Protein AF-A0AAU2HTD2-F1 (afdb_monomer_lite)

Secondary structure (DSSP, 8-state):
--------------S------TTSPPPSSHHHHHHHHHHHHHHHHHHHHHHTT--

pLDDT: mean 73.48, std 15.63, range [36.47, 95.0]

Foldseek 3Di:
DDDDPDPPPDPPPDLDDDDDPPPDDQDPDPVVNVVVVVVCCVVPVVVSCVVVVHD

Sequence (55 aa):
MWGPGADQGSPRKYAVLVELGESKPVPEDVADRRKALKEFINGFVPSALKARGCS

Structure (mmCIF, N/CA/C/O backbone):
data_AF-A0AAU2HTD2-F1
#
_entry.id   AF-A0AAU2HTD2-F1
#
loop_
_atom_site.group_PDB
_atom_site.id
_atom_site.type_symbol
_atom_site.label_atom_id
_atom_site.label_alt_id
_atom_site.label_comp_id
_atom_site.label_asym_id
_atom_site.label_entity_id
_atom_site.label_seq_id
_atom_site.pdbx_PDB_ins_code
_atom_site.Cartn_x
_atom_site.Cartn_y
_atom_site.Cartn_z
_atom_site.occupancy
_atom_site.B_iso_or_equiv
_atom_site.auth_seq_id
_atom_site.auth_comp_id
_atom_site.auth_asym_id
_atom_site.auth_atom_id
_atom_site.pdbx_PDB_model_num
ATOM 1 N N . MET A 1 1 ? 38.367 9.486 14.760 1.00 36.47 1 MET A N 1
ATOM 2 C CA . MET A 1 1 ? 37.677 9.276 16.049 1.00 36.47 1 MET A CA 1
ATOM 3 C C . MET A 1 1 ? 36.179 9.432 15.793 1.00 36.47 1 MET A C 1
ATOM 5 O O . MET A 1 1 ? 35.703 10.554 15.738 1.00 36.47 1 MET A O 1
ATOM 9 N N . TRP A 1 2 ? 35.463 8.341 15.496 1.00 43.66 2 TRP A N 1
ATOM 10 C CA . TRP A 1 2 ? 33.995 8.342 15.414 1.00 43.66 2 TRP A CA 1
ATOM 11 C C . TRP A 1 2 ? 33.458 7.932 16.786 1.00 43.66 2 TRP A C 1
ATOM 13 O O . TRP A 1 2 ? 33.747 6.832 17.250 1.00 43.66 2 TRP A O 1
ATOM 23 N N . GLY A 1 3 ? 32.758 8.842 17.461 1.00 41.78 3 GLY A N 1
ATOM 24 C CA . GLY A 1 3 ? 32.003 8.528 18.675 1.00 41.78 3 GLY A CA 1
ATOM 25 C C . GLY A 1 3 ? 30.665 7.862 18.322 1.00 41.78 3 GLY A C 1
ATOM 26 O O . GLY A 1 3 ? 30.151 8.094 17.226 1.00 41.78 3 GLY A O 1
ATOM 27 N N . PRO A 1 4 ? 30.088 7.040 19.215 1.00 4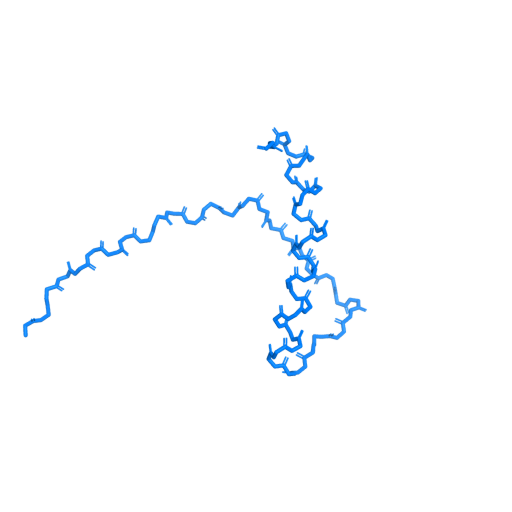9.84 4 PRO A N 1
ATOM 28 C CA . PRO A 1 4 ? 28.841 6.338 18.955 1.00 49.84 4 PRO A CA 1
ATOM 29 C C . PRO A 1 4 ? 27.671 7.312 19.143 1.00 49.84 4 PRO A C 1
ATOM 31 O O . PRO A 1 4 ? 27.205 7.547 20.255 1.00 49.84 4 PRO A O 1
ATOM 34 N N . GLY A 1 5 ? 27.214 7.915 18.047 1.00 46.31 5 GLY A N 1
ATOM 35 C CA . GLY A 1 5 ? 25.940 8.627 18.003 1.00 46.31 5 GLY A CA 1
ATOM 36 C C . GLY A 1 5 ? 24.808 7.612 18.069 1.00 46.31 5 GLY A C 1
ATOM 37 O O . GLY A 1 5 ? 24.509 6.938 17.088 1.00 46.31 5 GLY A O 1
ATOM 38 N N . ALA A 1 6 ? 24.239 7.455 19.258 1.00 53.94 6 ALA A N 1
ATOM 39 C CA . ALA A 1 6 ? 23.090 6.615 19.524 1.00 53.94 6 ALA A CA 1
ATOM 40 C C . ALA A 1 6 ? 21.829 7.166 18.837 1.00 53.94 6 ALA A C 1
ATOM 42 O O . ALA A 1 6 ? 21.008 7.810 19.476 1.00 53.94 6 ALA A O 1
ATOM 43 N N . ASP A 1 7 ? 21.626 6.843 17.563 1.00 51.22 7 ASP A N 1
ATOM 44 C CA . ASP A 1 7 ? 20.276 6.741 17.011 1.00 51.22 7 ASP A CA 1
ATOM 45 C C . ASP A 1 7 ? 19.769 5.324 17.297 1.00 51.22 7 ASP A C 1
ATOM 47 O O . ASP A 1 7 ? 19.696 4.461 16.420 1.00 51.22 7 ASP A O 1
ATOM 51 N N . GLN A 1 8 ? 19.439 5.055 18.568 1.00 49.19 8 GLN A N 1
ATOM 52 C CA . GLN A 1 8 ? 18.499 3.980 18.881 1.00 49.19 8 GLN A CA 1
ATOM 53 C C . GLN A 1 8 ? 17.183 4.364 18.207 1.00 49.19 8 GLN A C 1
ATOM 55 O O . GLN A 1 8 ? 16.361 5.074 18.784 1.00 49.19 8 GLN A O 1
ATOM 60 N N . GLY A 1 9 ? 17.019 3.945 16.949 1.00 52.00 9 GLY A N 1
ATOM 61 C CA . GLY A 1 9 ? 15.771 4.081 16.223 1.00 52.00 9 GLY A CA 1
ATOM 62 C C . GLY A 1 9 ? 14.666 3.561 17.125 1.00 52.00 9 GLY A C 1
ATOM 63 O O . GLY A 1 9 ? 14.694 2.400 17.537 1.00 52.00 9 GLY A O 1
ATOM 64 N N . SER A 1 10 ? 13.743 4.447 17.491 1.00 63.28 10 SER A N 1
ATOM 65 C CA . SER A 1 10 ? 12.578 4.104 18.294 1.00 63.28 10 SER A CA 1
ATOM 66 C C . SER A 1 10 ? 11.961 2.813 17.747 1.00 63.28 10 SER A C 1
ATOM 68 O O . SER A 1 10 ? 11.911 2.646 16.521 1.00 63.28 10 SER A O 1
ATOM 70 N N . PRO A 1 11 ? 11.541 1.863 18.611 1.00 61.94 11 PRO A N 1
ATOM 71 C CA . PRO A 1 11 ? 10.988 0.604 18.140 1.00 61.94 11 PRO A CA 1
ATOM 72 C C . PRO A 1 11 ? 9.856 0.930 17.172 1.00 61.94 11 PRO A C 1
ATOM 74 O O . PRO A 1 11 ? 8.852 1.533 17.560 1.00 61.94 11 PRO A O 1
ATOM 77 N N . ARG A 1 12 ? 10.066 0.609 15.887 1.00 61.97 12 ARG A N 1
ATOM 78 C CA . ARG A 1 12 ? 9.099 0.890 14.828 1.00 61.97 12 ARG A CA 1
ATOM 79 C C . ARG A 1 12 ? 7.852 0.083 15.155 1.00 61.97 12 ARG A C 1
ATOM 81 O O . ARG A 1 12 ? 7.809 -1.124 14.938 1.00 61.97 12 ARG A O 1
ATOM 88 N N . LYS A 1 13 ? 6.851 0.741 15.735 1.00 60.81 13 LYS A N 1
ATOM 89 C CA . LYS A 1 13 ? 5.537 0.148 15.960 1.00 60.81 13 LYS A CA 1
ATOM 90 C C . LYS A 1 13 ? 4.841 0.110 14.609 1.00 60.81 13 LYS A C 1
ATOM 92 O O . LYS A 1 13 ? 4.342 1.124 14.130 1.00 60.81 13 LYS A O 1
ATOM 97 N N . TYR A 1 14 ? 4.860 -1.051 13.969 1.00 62.31 14 TYR A N 1
ATOM 98 C CA . TYR A 1 14 ? 4.061 -1.278 12.774 1.00 62.31 14 TYR A CA 1
ATOM 99 C C . TYR A 1 14 ? 2.592 -1.300 13.198 1.00 62.31 14 TYR A C 1
ATOM 101 O O . TYR A 1 14 ? 2.168 -2.192 13.928 1.00 62.31 14 TYR A O 1
ATOM 109 N N . ALA A 1 15 ? 1.821 -0.298 12.774 1.00 59.25 15 ALA A N 1
ATOM 110 C CA . ALA A 1 15 ? 0.383 -0.258 13.045 1.00 59.25 15 ALA A CA 1
ATOM 111 C C . ALA A 1 15 ? -0.373 -1.354 12.271 1.00 59.25 15 ALA A C 1
ATOM 113 O O . ALA A 1 15 ? -1.470 -1.750 12.660 1.00 59.25 15 ALA A O 1
ATOM 114 N N . VAL A 1 16 ? 0.211 -1.838 11.167 1.00 63.75 16 VAL A N 1
ATOM 115 C CA . VAL A 1 16 ? -0.422 -2.752 10.219 1.00 63.75 16 VAL A CA 1
ATOM 116 C C . VAL A 1 16 ? 0.634 -3.655 9.570 1.00 63.75 16 VAL A C 1
ATOM 118 O O . VAL A 1 16 ? 1.629 -3.158 9.046 1.00 63.75 16 VAL A O 1
ATOM 121 N N . LEU A 1 17 ? 0.385 -4.967 9.555 1.00 66.81 17 LEU A N 1
ATOM 122 C CA . LEU A 1 17 ? 1.031 -5.920 8.649 1.00 66.81 17 LEU A CA 1
ATOM 123 C C . LEU A 1 17 ? 0.012 -6.305 7.572 1.00 66.81 17 LEU A C 1
ATOM 125 O O . LEU A 1 17 ? -1.129 -6.624 7.907 1.00 66.81 17 LEU A O 1
ATOM 129 N N . VAL A 1 18 ? 0.404 -6.236 6.300 1.00 67.75 18 VAL A N 1
ATOM 130 C CA . VAL A 1 18 ? -0.446 -6.618 5.165 1.00 67.75 18 VAL A CA 1
ATOM 131 C C . VAL A 1 18 ? 0.288 -7.672 4.351 1.00 67.75 18 VAL A C 1
ATOM 133 O O . VAL A 1 18 ? 1.426 -7.449 3.940 1.00 67.75 18 VAL A O 1
ATOM 136 N N . GLU A 1 19 ? -0.373 -8.795 4.095 1.00 69.81 19 GLU A N 1
ATOM 137 C CA . GLU A 1 19 ? 0.054 -9.733 3.062 1.00 69.81 19 GLU A CA 1
ATOM 138 C C . GLU A 1 19 ? -0.367 -9.191 1.694 1.00 69.81 19 GLU A C 1
ATOM 140 O O . GLU A 1 19 ? -1.547 -8.951 1.429 1.00 69.81 19 GLU A O 1
ATOM 145 N N . LEU A 1 20 ? 0.612 -8.962 0.821 1.00 69.75 20 LEU A N 1
ATOM 146 C CA . LEU A 1 20 ? 0.354 -8.608 -0.568 1.00 69.75 20 LEU A CA 1
ATOM 147 C C . LEU A 1 20 ? 0.097 -9.907 -1.333 1.00 69.75 20 LEU A C 1
ATOM 149 O O . LEU A 1 20 ? 1.032 -10.647 -1.622 1.00 69.75 20 LEU A O 1
ATOM 153 N N . GLY A 1 21 ? -1.166 -10.203 -1.637 1.00 65.94 21 GLY A N 1
ATOM 154 C CA . GLY A 1 21 ? -1.497 -11.344 -2.490 1.00 65.94 21 GLY A CA 1
ATOM 155 C C . GLY A 1 21 ? -0.916 -11.161 -3.897 1.00 65.94 21 GLY A C 1
ATOM 156 O O . GLY A 1 21 ? -1.008 -10.067 -4.457 1.00 65.94 21 G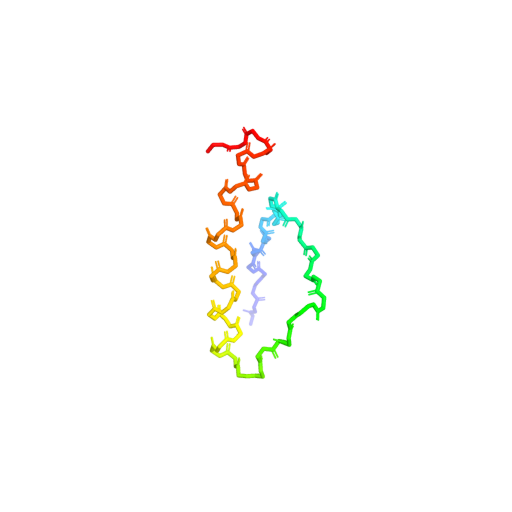LY A O 1
ATOM 157 N N . GLU A 1 22 ? -0.391 -12.235 -4.495 1.00 64.25 22 GLU A N 1
ATOM 158 C CA . GLU A 1 22 ? 0.283 -12.283 -5.815 1.00 64.25 22 GLU A CA 1
ATOM 159 C C . GLU A 1 22 ? -0.591 -11.875 -7.022 1.00 64.25 22 GLU A C 1
ATOM 161 O O . GLU A 1 22 ? -0.207 -12.013 -8.178 1.00 64.25 22 GLU A O 1
ATOM 166 N N . SER A 1 23 ? -1.783 -11.338 -6.775 1.00 67.12 23 SER A N 1
ATOM 167 C CA . SER A 1 23 ? -2.776 -10.964 -7.783 1.00 67.12 23 SER A CA 1
ATOM 168 C C . SER A 1 23 ? -2.312 -9.912 -8.799 1.00 67.12 23 SER A C 1
ATOM 170 O O . SER A 1 23 ? -2.963 -9.755 -9.832 1.00 67.12 23 SER A O 1
ATOM 172 N N . LYS A 1 24 ? -1.226 -9.171 -8.529 1.00 68.50 24 LYS A N 1
ATOM 173 C CA . LYS A 1 24 ? -0.686 -8.160 -9.447 1.00 68.50 24 LYS A CA 1
ATOM 174 C C . LYS A 1 24 ? 0.841 -8.222 -9.512 1.00 68.50 24 LYS A C 1
ATOM 176 O O . LYS A 1 24 ? 1.478 -8.284 -8.460 1.00 68.50 24 LYS A O 1
ATOM 181 N N . PRO A 1 25 ? 1.432 -8.144 -10.718 1.00 77.69 25 PRO A N 1
ATOM 182 C CA . PRO A 1 25 ? 2.878 -8.067 -10.859 1.00 77.69 25 PRO A CA 1
ATOM 183 C C . PRO A 1 25 ? 3.405 -6.792 -10.195 1.00 77.69 25 PRO A C 1
ATOM 185 O O . PRO A 1 25 ? 2.814 -5.714 -10.314 1.00 77.69 25 PRO A O 1
ATOM 188 N N . VAL A 1 26 ? 4.528 -6.920 -9.491 1.00 82.56 26 VAL A N 1
ATOM 189 C CA . VAL A 1 26 ? 5.249 -5.771 -8.938 1.00 82.56 26 VAL A CA 1
ATOM 190 C C . VAL A 1 26 ? 5.906 -5.017 -10.098 1.00 82.56 26 VAL A C 1
ATOM 192 O O . VAL A 1 26 ? 6.619 -5.649 -10.876 1.00 82.56 26 VAL A O 1
ATOM 195 N N . PRO A 1 27 ? 5.718 -3.690 -10.221 1.00 86.56 27 PRO A N 1
ATOM 196 C CA . PRO A 1 27 ? 6.423 -2.910 -11.231 1.00 86.56 27 PRO A CA 1
ATOM 197 C C . PRO A 1 27 ? 7.945 -3.042 -11.086 1.00 86.56 27 PRO A C 1
ATOM 199 O O . PRO A 1 27 ? 8.489 -2.927 -9.977 1.00 86.56 27 PRO A O 1
AT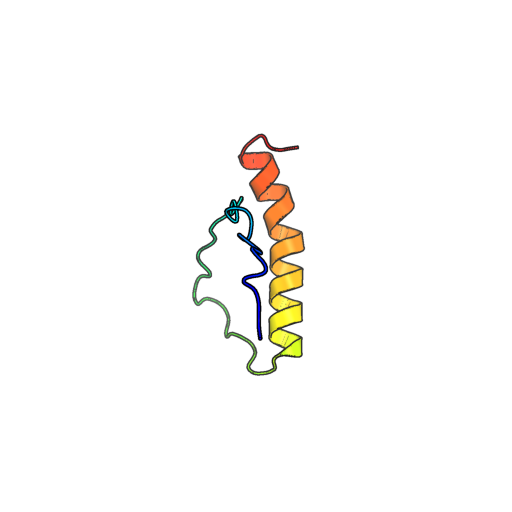OM 202 N N . GLU A 1 28 ? 8.627 -3.264 -12.211 1.00 90.12 28 GLU A N 1
ATOM 203 C CA . GLU A 1 28 ? 10.090 -3.359 -12.254 1.00 90.12 28 GLU A CA 1
ATOM 204 C C . GLU A 1 28 ? 10.729 -2.013 -11.892 1.00 90.12 28 GLU A C 1
ATOM 206 O O . GLU A 1 28 ? 11.644 -1.949 -11.058 1.00 90.12 28 GLU A O 1
ATOM 211 N N . ASP A 1 29 ? 10.176 -0.929 -12.448 1.00 95.00 29 ASP A N 1
ATOM 212 C CA . ASP A 1 29 ? 10.645 0.426 -12.203 1.00 95.00 29 ASP A CA 1
ATOM 213 C C . ASP A 1 29 ? 10.466 0.848 -10.736 1.00 95.00 29 ASP A C 1
ATOM 215 O O . ASP A 1 29 ? 9.447 0.615 -10.073 1.00 95.00 29 ASP A O 1
ATOM 219 N N . VAL A 1 30 ? 11.506 1.492 -10.207 1.00 91.94 30 VAL A N 1
ATOM 220 C CA . VAL A 1 30 ? 11.570 1.895 -8.801 1.00 91.94 30 VAL A CA 1
ATOM 221 C C . VAL A 1 30 ? 10.563 3.003 -8.491 1.00 91.94 30 VAL A C 1
ATOM 223 O O . VAL A 1 30 ? 9.983 3.005 -7.400 1.00 91.94 30 VAL A O 1
ATOM 226 N N . ALA A 1 31 ? 10.367 3.957 -9.403 1.00 92.62 31 ALA A N 1
ATOM 227 C CA . ALA A 1 31 ? 9.429 5.055 -9.215 1.00 92.62 31 ALA A CA 1
ATOM 228 C C . ALA A 1 31 ? 7.987 4.542 -9.255 1.00 92.62 31 ALA A C 1
ATOM 230 O O . ALA A 1 31 ? 7.204 4.875 -8.360 1.00 92.62 31 ALA A O 1
ATOM 231 N N . ASP A 1 32 ? 7.670 3.654 -10.195 1.00 90.06 32 ASP A N 1
ATOM 232 C CA . ASP A 1 32 ? 6.347 3.034 -10.288 1.00 90.06 32 ASP A CA 1
ATOM 233 C C . ASP A 1 32 ? 6.034 2.160 -9.073 1.00 90.06 32 ASP A C 1
ATOM 235 O O . ASP A 1 32 ? 4.946 2.255 -8.500 1.00 90.06 32 ASP A O 1
ATOM 239 N N . ARG A 1 33 ? 7.007 1.383 -8.580 1.00 88.94 33 ARG A N 1
ATOM 240 C CA . ARG A 1 33 ? 6.843 0.604 -7.344 1.00 88.94 33 ARG A CA 1
ATOM 241 C C . ARG A 1 33 ? 6.578 1.499 -6.133 1.00 88.94 33 ARG A C 1
ATOM 243 O O . ARG A 1 33 ? 5.701 1.200 -5.321 1.00 88.94 33 ARG A O 1
ATOM 250 N N . ARG A 1 34 ? 7.306 2.615 -6.003 1.00 89.81 34 ARG A N 1
ATOM 251 C CA . ARG A 1 34 ? 7.081 3.600 -4.927 1.00 89.81 34 ARG A CA 1
ATOM 252 C C . ARG A 1 34 ? 5.703 4.243 -5.031 1.00 89.81 34 ARG A C 1
ATOM 254 O O . ARG A 1 3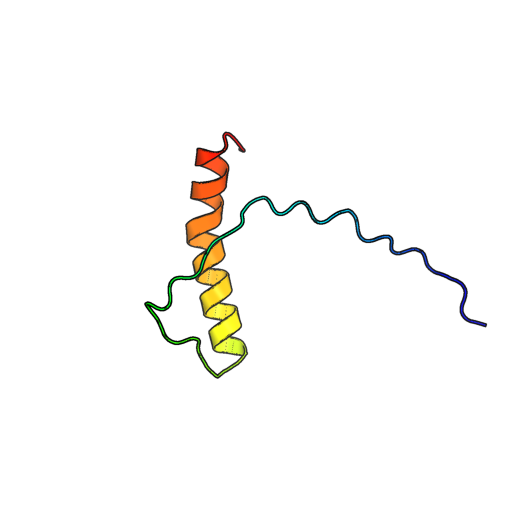4 ? 5.046 4.430 -4.008 1.00 89.81 34 ARG A O 1
ATOM 261 N N . LYS A 1 35 ? 5.265 4.569 -6.248 1.00 90.81 35 LYS A N 1
ATOM 262 C CA . LYS A 1 35 ? 3.944 5.139 -6.510 1.00 90.81 35 LYS A CA 1
ATOM 263 C C . LYS A 1 35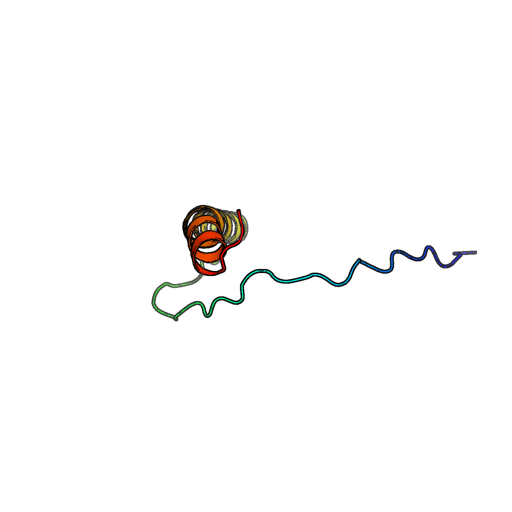 ? 2.835 4.159 -6.126 1.00 90.81 35 LYS A C 1
ATOM 265 O O . LYS A 1 35 ? 1.978 4.521 -5.324 1.00 90.81 35 LYS A O 1
ATOM 270 N N . ALA A 1 36 ? 2.913 2.916 -6.598 1.00 87.50 36 ALA A N 1
ATOM 271 C CA . ALA A 1 36 ? 1.943 1.869 -6.285 1.00 87.50 36 ALA A CA 1
ATOM 272 C C . ALA A 1 36 ? 1.850 1.598 -4.774 1.00 87.50 36 ALA A C 1
ATOM 274 O O . ALA A 1 36 ? 0.755 1.511 -4.220 1.00 87.50 36 ALA A O 1
ATOM 275 N N . LEU A 1 37 ? 2.992 1.541 -4.077 1.00 86.94 37 LEU A N 1
ATOM 276 C CA . LEU A 1 37 ? 3.017 1.379 -2.622 1.00 86.94 37 LEU A CA 1
ATOM 277 C C . LEU A 1 37 ? 2.357 2.563 -1.901 1.00 86.94 37 LEU A C 1
ATOM 279 O O . LEU A 1 37 ? 1.594 2.365 -0.957 1.00 86.94 37 LEU A O 1
ATOM 283 N N . LYS A 1 38 ? 2.627 3.796 -2.344 1.00 90.12 38 LYS A N 1
ATOM 284 C CA . LYS A 1 38 ? 2.024 5.002 -1.762 1.00 90.12 38 LYS A CA 1
ATOM 285 C C . LYS A 1 38 ? 0.504 5.008 -1.933 1.00 90.12 38 LYS A C 1
ATOM 287 O O . LYS A 1 38 ? -0.212 5.312 -0.982 1.00 90.12 38 LYS A O 1
ATOM 292 N N . GLU A 1 39 ? 0.014 4.664 -3.120 1.00 90.25 39 GLU A N 1
ATOM 293 C CA . GLU A 1 39 ? -1.422 4.564 -3.407 1.00 90.25 39 GLU A CA 1
ATOM 294 C C . GLU A 1 39 ? -2.093 3.492 -2.539 1.00 90.25 39 GLU A C 1
ATOM 296 O O . GLU A 1 39 ? -3.129 3.759 -1.928 1.00 90.25 39 GLU A O 1
ATOM 301 N N . PHE A 1 40 ? -1.458 2.324 -2.399 1.00 86.88 40 PHE A N 1
ATOM 302 C CA . PHE A 1 40 ? -1.928 1.259 -1.515 1.00 86.88 40 PHE A CA 1
ATOM 303 C C . PHE A 1 40 ? -2.032 1.723 -0.055 1.00 86.88 40 PHE A C 1
ATOM 305 O O . PHE A 1 40 ? -3.081 1.572 0.569 1.00 86.88 40 PHE A O 1
ATOM 312 N N . ILE A 1 41 ? -0.970 2.333 0.482 1.00 86.94 41 ILE A N 1
ATOM 313 C CA . ILE A 1 41 ? -0.929 2.828 1.866 1.00 86.94 41 ILE A CA 1
ATOM 314 C C . ILE A 1 41 ? -2.041 3.852 2.112 1.00 86.94 41 ILE A C 1
ATOM 316 O O . ILE A 1 41 ? -2.757 3.746 3.106 1.00 86.94 41 ILE A O 1
ATOM 320 N N . ASN A 1 42 ? -2.217 4.810 1.200 1.00 88.38 42 ASN A N 1
ATOM 321 C CA . ASN A 1 42 ? -3.222 5.864 1.337 1.00 88.38 42 ASN A CA 1
ATOM 322 C C . ASN A 1 42 ? -4.658 5.321 1.351 1.00 88.38 42 ASN A C 1
ATOM 324 O O . ASN A 1 42 ? -5.498 5.856 2.070 1.00 88.38 42 ASN A O 1
ATOM 328 N N . GLY A 1 43 ? -4.945 4.272 0.574 1.00 86.81 43 GLY A N 1
ATOM 329 C CA . GLY A 1 43 ? -6.263 3.632 0.565 1.00 86.81 43 GLY A CA 1
ATOM 330 C C . GLY A 1 43 ? -6.488 2.703 1.759 1.00 86.81 43 GLY A C 1
ATOM 331 O O . GLY A 1 43 ? -7.568 2.688 2.348 1.00 86.81 43 GLY A O 1
ATOM 332 N N . PHE A 1 44 ? -5.467 1.934 2.139 1.00 85.81 44 PHE A N 1
ATOM 333 C CA . PHE A 1 44 ? -5.598 0.882 3.141 1.00 85.81 44 PHE A CA 1
ATOM 334 C C . PHE A 1 44 ? -5.504 1.408 4.577 1.00 85.81 44 PHE A C 1
ATOM 336 O O . PHE A 1 44 ? -6.369 1.107 5.402 1.00 85.81 44 PHE A O 1
ATOM 343 N N . VAL A 1 45 ? -4.477 2.202 4.900 1.00 85.19 45 VAL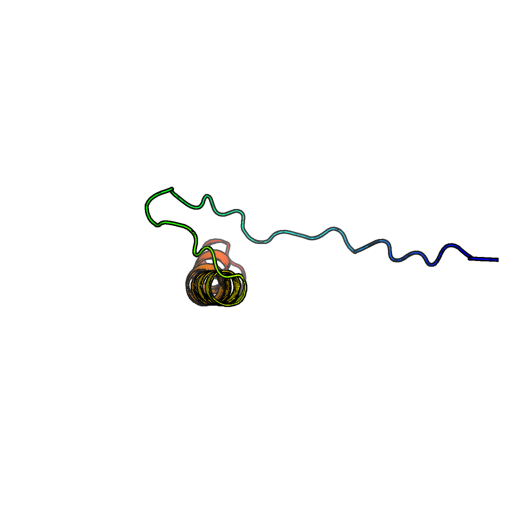 A N 1
ATOM 344 C CA . VAL A 1 45 ? -4.141 2.553 6.292 1.00 85.19 45 VAL A CA 1
ATOM 345 C C . VAL A 1 45 ? -5.281 3.253 7.038 1.00 85.19 45 VAL A C 1
ATOM 347 O O . VAL A 1 45 ? -5.560 2.830 8.160 1.00 85.19 45 VAL A O 1
ATOM 350 N N . PRO A 1 46 ? -6.005 4.237 6.465 1.00 87.19 46 PRO A N 1
ATOM 351 C CA . PRO A 1 46 ? -7.119 4.872 7.171 1.00 87.19 46 PRO A CA 1
ATOM 352 C C . PRO A 1 46 ? -8.206 3.873 7.595 1.00 87.19 46 PRO A C 1
ATOM 354 O O . PRO A 1 46 ? -8.680 3.907 8.731 1.00 87.19 46 PRO A O 1
ATOM 357 N N . SER A 1 47 ? -8.567 2.938 6.709 1.00 83.88 47 SER A N 1
ATOM 358 C CA . SER A 1 47 ? -9.549 1.892 7.022 1.00 83.88 47 SER A CA 1
ATOM 359 C C . SER A 1 47 ? -9.041 0.915 8.087 1.00 83.88 47 SER A C 1
ATOM 361 O O . SER A 1 47 ? -9.786 0.555 9.000 1.00 83.88 47 SER A O 1
ATOM 363 N N . ALA A 1 48 ? -7.762 0.540 8.022 1.00 82.31 48 ALA A N 1
ATOM 364 C CA . ALA A 1 48 ? -7.146 -0.377 8.972 1.00 82.31 48 ALA A CA 1
ATOM 365 C C . ALA A 1 48 ? -7.027 0.226 10.378 1.00 82.31 48 ALA A C 1
ATOM 367 O O . ALA A 1 48 ? -7.318 -0.455 11.361 1.00 82.31 48 ALA A O 1
ATOM 368 N N . LEU A 1 49 ? -6.655 1.507 10.480 1.00 83.62 49 LEU A N 1
ATOM 369 C CA . LEU A 1 49 ? -6.617 2.235 11.750 1.00 83.62 49 LEU A CA 1
ATOM 370 C C . LEU A 1 49 ? -8.012 2.314 12.373 1.00 83.62 49 LEU A C 1
ATOM 372 O O . LEU A 1 49 ? -8.183 1.941 13.534 1.00 83.62 49 LEU A O 1
ATOM 376 N N . LYS A 1 50 ? -9.026 2.671 11.573 1.00 84.50 50 LYS A N 1
ATOM 377 C CA . LYS A 1 50 ? -10.420 2.709 12.026 1.00 84.50 50 LYS A CA 1
ATOM 378 C C . LYS A 1 50 ? -10.895 1.350 12.551 1.00 84.50 50 LYS A C 1
ATOM 380 O O . LYS A 1 50 ? -11.513 1.291 13.609 1.00 84.50 50 LYS A O 1
ATOM 385 N N . ALA A 1 51 ? -10.585 0.255 11.854 1.00 82.31 51 ALA A N 1
ATOM 386 C CA . ALA A 1 51 ? -10.953 -1.099 12.280 1.00 82.31 51 ALA A CA 1
ATOM 387 C C . ALA A 1 51 ? -10.285 -1.525 13.602 1.00 82.31 51 ALA A C 1
ATOM 389 O O . ALA A 1 51 ? -10.823 -2.357 14.328 1.00 82.31 51 ALA A O 1
ATOM 390 N N . ARG A 1 52 ? -9.125 -0.946 13.933 1.00 78.00 52 ARG A N 1
ATOM 391 C CA . ARG A 1 52 ? -8.404 -1.172 15.195 1.00 78.00 52 ARG A CA 1
ATOM 392 C C . ARG A 1 52 ? -8.837 -0.225 16.322 1.00 78.00 52 ARG A C 1
ATOM 394 O O . ARG A 1 52 ? -8.289 -0.321 17.416 1.00 78.00 52 ARG A O 1
ATOM 401 N N . GLY A 1 53 ? -9.796 0.673 16.076 1.00 79.12 53 GLY A N 1
ATOM 402 C CA . GLY A 1 53 ? -10.217 1.695 17.039 1.00 79.12 53 GLY A CA 1
ATOM 403 C C . GLY A 1 53 ? -9.204 2.830 17.213 1.00 79.12 53 GLY A C 1
ATOM 404 O O . GLY A 1 53 ? -9.270 3.560 18.198 1.00 79.12 53 GLY A O 1
ATOM 405 N N . CYS A 1 54 ? -8.259 2.974 16.280 1.00 70.94 54 CYS A N 1
ATOM 406 C CA . CYS A 1 54 ? -7.326 4.092 16.238 1.00 70.94 54 CYS A CA 1
ATOM 407 C C . CYS A 1 54 ? -7.946 5.244 15.430 1.00 70.94 54 CYS A C 1
ATOM 409 O O . CYS A 1 54 ? -8.477 5.018 14.340 1.00 70.94 54 CYS A O 1
ATOM 411 N N . SER A 1 55 ? -7.872 6.461 15.973 1.00 60.94 55 SER A N 1
ATOM 412 C CA . SER A 1 55 ? -8.369 7.711 15.378 1.00 60.94 55 SER A CA 1
ATOM 413 C C . SER A 1 55 ? -7.228 8.648 15.021 1.00 60.94 55 SER A C 1
ATOM 415 O O . SER A 1 55 ? -6.380 8.848 15.922 1.00 60.94 55 SER A O 1
#

Radius of gyration: 16.62 Å; chains: 1; bounding box: 49×22×32 Å